Protein AF-A0A1A8QM78-F1 (afdb_monomer_lite)

pLDDT: mean 79.68, std 11.26, range [46.62, 92.25]

Foldseek 3Di:
DADDDFDWDADPDPVRIDTDPHHPDDDPDDDFPVPDDPDDLPPDQKDKKAQADLDDFDLVLVCVLLQVLAPDNDPVQSVVQWDDDNNRRMIMGGHPDSVSVVVSVVVCVVPFDDGPNGTITD

Secondary structure (DSSP, 8-state):
--PPSPEEEE-SSTTSEEEESS-SS-PPP---GGG-SS---TT--EEEEE---SSS--HHHHHHHHTTT-S--SHHHHHHSEEEEGGGTEEEEE-SSHHHHHHHHHHHHHS--EETTEE-B-

Organism: NCBI:txid451742

Structure (mmCIF, N/CA/C/O backbone):
data_AF-A0A1A8QM78-F1
#
_entry.id   AF-A0A1A8QM78-F1
#
loop_
_atom_site.group_PDB
_atom_site.id
_atom_site.type_symbol
_atom_site.label_atom_id
_atom_site.label_alt_id
_atom_site.label_comp_id
_atom_site.label_asym_id
_atom_site.label_entity_id
_atom_site.label_seq_id
_atom_site.pdbx_PDB_ins_code
_atom_site.Cartn_x
_atom_site.Cartn_y
_atom_site.Cartn_z
_atom_site.occupancy
_atom_site.B_iso_or_equiv
_atom_site.auth_seq_id
_atom_site.auth_comp_id
_atom_site.auth_asym_id
_atom_site.auth_atom_id
_atom_site.pdbx_PDB_model_num
ATOM 1 N N . PRO A 1 1 ? 7.537 5.356 12.427 1.00 46.62 1 PRO A N 1
ATOM 2 C CA . PRO A 1 1 ? 6.078 5.460 12.191 1.00 46.62 1 PRO A CA 1
ATOM 3 C C . PRO A 1 1 ? 5.456 4.060 12.040 1.00 46.62 1 PRO A C 1
ATOM 5 O O . PRO A 1 1 ? 5.738 3.359 11.071 1.00 46.62 1 PRO A O 1
ATOM 8 N N . GLY A 1 2 ? 4.705 3.629 13.056 1.00 58.06 2 GLY A N 1
ATOM 9 C CA . GLY A 1 2 ? 3.978 2.353 13.102 1.00 58.06 2 GLY A CA 1
ATOM 10 C C . GLY A 1 2 ? 2.468 2.585 13.207 1.00 58.0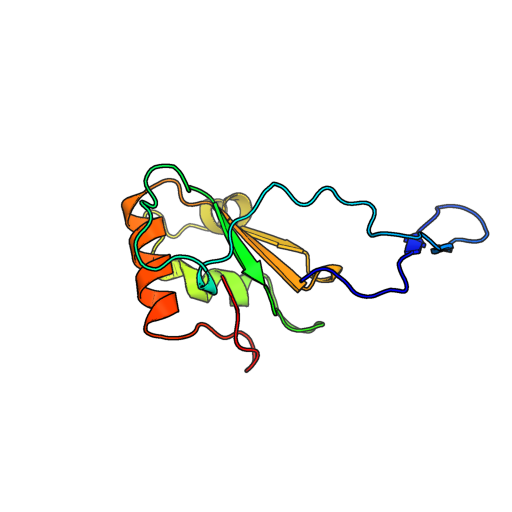6 2 GLY A C 1
ATOM 11 O O . GLY A 1 2 ? 2.014 3.720 13.093 1.00 58.06 2 GLY A O 1
ATOM 12 N N . SER A 1 3 ? 1.691 1.523 13.414 1.00 59.53 3 SER A N 1
ATOM 13 C CA . SER A 1 3 ? 0.295 1.657 13.847 1.00 59.53 3 SER A CA 1
ATOM 14 C C . SER A 1 3 ? 0.250 2.075 15.322 1.00 59.53 3 SER A C 1
ATOM 16 O O . SER A 1 3 ? 1.148 1.713 16.083 1.00 59.53 3 SER A O 1
ATOM 18 N N . LEU A 1 4 ? -0.767 2.841 15.721 1.00 62.78 4 LEU A N 1
ATOM 19 C CA . LEU A 1 4 ? -1.010 3.206 17.121 1.00 62.78 4 LEU A CA 1
ATOM 20 C C . LEU A 1 4 ? -2.022 2.226 17.738 1.00 62.78 4 LEU A C 1
ATOM 22 O O . LEU A 1 4 ? -2.919 1.783 17.020 1.00 62.78 4 LEU A O 1
ATOM 26 N N . PRO A 1 5 ? -1.873 1.856 19.023 1.00 68.44 5 PRO A N 1
ATOM 27 C CA . PRO A 1 5 ? -2.835 1.001 19.718 1.00 68.44 5 PRO A CA 1
ATOM 28 C C . PRO A 1 5 ? -4.223 1.670 19.807 1.00 68.44 5 PRO A C 1
ATOM 30 O O . PRO A 1 5 ? -4.312 2.895 19.682 1.00 68.44 5 PRO A O 1
ATOM 33 N N . PRO A 1 6 ? -5.297 0.903 20.080 1.00 70.62 6 PRO A N 1
ATOM 34 C CA . PRO A 1 6 ? -5.304 -0.518 20.447 1.00 70.62 6 PRO A CA 1
ATOM 35 C C . PRO A 1 6 ? -5.188 -1.468 19.245 1.00 70.62 6 PRO A C 1
ATOM 37 O O . PRO A 1 6 ? -5.737 -1.215 18.176 1.00 70.62 6 PRO A O 1
ATOM 40 N N . PHE A 1 7 ? -4.498 -2.596 19.436 1.00 77.25 7 PHE A N 1
ATOM 41 C CA . PHE A 1 7 ? -4.452 -3.691 18.463 1.00 77.25 7 PHE A CA 1
ATOM 42 C C . PHE A 1 7 ? -5.316 -4.845 18.956 1.00 77.25 7 PHE A C 1
ATOM 44 O O . PHE A 1 7 ? -5.365 -5.123 20.154 1.00 77.25 7 PHE A O 1
ATOM 51 N N . SER A 1 8 ? -6.005 -5.518 18.040 1.00 81.38 8 SER A N 1
ATOM 52 C CA . SER A 1 8 ? -6.777 -6.707 18.376 1.00 81.38 8 SER A CA 1
ATOM 53 C C . SER A 1 8 ? -6.827 -7.696 17.219 1.00 81.38 8 SER A C 1
ATOM 55 O O . SER A 1 8 ? -6.680 -7.318 16.055 1.00 81.38 8 SER A O 1
ATOM 57 N N . VAL A 1 9 ? -7.007 -8.970 17.556 1.00 81.50 9 VAL A N 1
ATOM 58 C CA . VAL A 1 9 ? -7.180 -10.072 16.608 1.00 81.50 9 VAL A CA 1
ATOM 59 C C . VAL A 1 9 ? -8.567 -10.663 16.809 1.00 81.50 9 VAL A C 1
ATOM 61 O O . VAL A 1 9 ? -8.989 -10.903 17.941 1.00 81.50 9 VAL A O 1
ATOM 64 N N . THR A 1 10 ? -9.281 -10.894 15.712 1.00 86.31 10 THR A N 1
ATOM 65 C CA . THR A 1 10 ? -10.587 -11.552 15.744 1.00 86.31 10 THR A CA 1
ATOM 66 C C . THR A 1 10 ? -10.400 -13.049 15.984 1.00 86.31 10 THR A C 1
ATOM 68 O O . THR A 1 10 ? -9.616 -13.702 15.297 1.00 86.31 10 THR A O 1
ATOM 71 N N . LEU A 1 11 ? -11.116 -13.595 16.962 1.00 84.38 11 LEU A N 1
ATOM 72 C CA . LEU A 1 11 ? -11.144 -15.018 17.287 1.00 84.38 11 LEU A CA 1
ATOM 73 C C . LEU A 1 11 ? -12.440 -15.645 16.762 1.00 84.38 11 LEU A C 1
ATOM 75 O O . LEU A 1 11 ? -13.482 -14.994 16.725 1.00 84.38 11 LEU A O 1
ATOM 79 N N . LEU A 1 12 ? -12.396 -16.934 16.417 1.00 92.25 12 LEU A N 1
ATOM 80 C CA . LEU A 1 12 ? -13.586 -17.695 16.006 1.00 92.25 12 LEU A CA 1
ATOM 81 C C . LEU A 1 12 ? -14.499 -18.075 17.186 1.00 92.25 12 LEU A C 1
ATOM 83 O O . LEU A 1 12 ? -15.619 -18.535 16.982 1.00 92.25 12 LEU A O 1
ATOM 87 N N . THR A 1 13 ? -14.034 -17.887 18.420 1.00 89.81 13 THR A N 1
ATOM 88 C CA . THR A 1 13 ? -14.741 -18.243 19.655 1.00 89.81 13 THR A CA 1
ATOM 89 C C . THR A 1 13 ? -14.694 -17.089 20.646 1.00 89.81 13 THR A C 1
ATOM 91 O O . THR A 1 13 ? -13.785 -16.259 20.589 1.00 89.81 13 THR A O 1
ATOM 94 N N . TYR A 1 14 ? -15.645 -17.053 21.585 1.00 87.12 14 TYR A N 1
ATOM 95 C CA . TYR A 1 14 ? -15.669 -16.078 22.680 1.00 87.12 14 TYR A CA 1
ATOM 96 C C . TYR A 1 14 ? -14.284 -15.980 23.363 1.00 87.12 14 TYR A C 1
ATOM 98 O O . TYR A 1 14 ? -13.702 -17.027 23.658 1.00 87.12 14 TYR A O 1
ATOM 106 N N . PRO A 1 15 ? -13.723 -14.772 23.595 1.00 88.44 15 PRO A N 1
ATOM 107 C CA . PRO A 1 15 ? -14.354 -13.443 23.540 1.00 88.44 15 PRO A CA 1
ATOM 108 C C . PRO A 1 15 ? -14.431 -12.778 22.149 1.00 88.44 15 PRO A C 1
ATOM 110 O O . PRO A 1 15 ? -14.719 -11.588 22.071 1.00 88.44 15 PRO A O 1
ATOM 113 N N . PHE A 1 16 ? -14.189 -13.507 21.052 1.00 85.44 16 PHE A N 1
ATOM 114 C CA . PHE A 1 16 ? -14.224 -13.060 19.642 1.00 85.44 16 PHE A CA 1
ATOM 115 C C . PHE A 1 16 ? -13.230 -11.953 19.262 1.00 85.44 16 PHE A C 1
ATOM 117 O O . PHE A 1 16 ? -12.943 -11.765 18.082 1.00 85.44 16 PHE A O 1
ATOM 124 N N . VAL A 1 17 ? -12.657 -11.253 20.238 1.00 86.56 17 VAL A N 1
ATOM 125 C CA . VAL A 1 17 ? -11.643 -10.218 20.071 1.00 86.56 17 VAL A CA 1
ATOM 126 C C . VAL A 1 17 ? -10.599 -10.392 21.167 1.00 86.56 17 VAL A C 1
ATOM 128 O O . VAL A 1 17 ? -10.920 -10.360 22.354 1.00 86.56 17 VAL A O 1
ATOM 131 N N . PHE A 1 18 ? -9.342 -10.575 20.772 1.00 83.75 18 PHE A N 1
ATOM 132 C CA . PHE A 1 18 ? -8.209 -10.649 21.686 1.00 83.75 18 PHE A CA 1
ATOM 133 C C . PHE A 1 18 ? -7.328 -9.406 21.524 1.00 83.75 18 PHE A C 1
ATOM 135 O O . PHE A 1 18 ? -6.814 -9.184 20.423 1.00 83.75 18 PHE A O 1
ATOM 142 N N . PRO A 1 19 ? -7.146 -8.580 22.569 1.00 83.56 19 PRO A N 1
ATOM 143 C CA . PRO A 1 19 ? -6.267 -7.422 22.493 1.00 83.56 19 PRO A CA 1
ATOM 144 C C . PRO A 1 19 ? -4.805 -7.872 22.394 1.00 83.56 19 PRO A C 1
ATOM 146 O O . PRO A 1 19 ? -4.362 -8.745 23.137 1.00 83.56 19 PRO A O 1
ATOM 149 N N . THR A 1 20 ? -4.033 -7.258 21.501 1.00 79.56 20 THR A N 1
ATOM 150 C CA . THR A 1 20 ? -2.595 -7.515 21.362 1.00 79.56 20 THR A CA 1
ATOM 151 C C . THR A 1 20 ? -1.786 -6.267 21.693 1.00 79.56 20 THR A C 1
ATOM 153 O O . THR A 1 20 ? -2.221 -5.134 21.493 1.00 79.56 20 THR A O 1
ATOM 156 N N . PHE A 1 21 ? -0.574 -6.469 22.214 1.00 74.56 21 PHE A N 1
ATOM 157 C CA . PHE A 1 21 ? 0.335 -5.369 22.558 1.00 74.56 21 PHE A CA 1
ATOM 158 C C . PHE A 1 21 ? 0.936 -4.691 21.314 1.00 74.56 21 PHE A C 1
ATOM 160 O O . PHE A 1 21 ? 1.299 -3.517 21.339 1.00 74.56 21 PHE A O 1
ATOM 167 N N . SER A 1 22 ? 1.015 -5.424 20.204 1.00 69.69 22 SER A N 1
ATOM 168 C CA . SER A 1 22 ? 1.529 -4.960 18.917 1.00 69.69 22 SER A CA 1
ATOM 169 C C . SER A 1 22 ? 0.710 -5.551 17.761 1.00 69.69 22 SER A C 1
ATOM 171 O O . SER A 1 22 ? 0.021 -6.564 17.944 1.00 69.69 22 SER A O 1
ATOM 173 N N . PRO A 1 23 ? 0.747 -4.938 16.563 1.00 69.88 23 PRO A N 1
ATOM 174 C CA . PRO A 1 23 ? 0.191 -5.548 15.363 1.00 69.88 23 PRO A CA 1
ATOM 175 C C . PRO A 1 23 ? 0.804 -6.930 15.112 1.00 69.88 23 PRO A C 1
ATOM 177 O O . PRO A 1 23 ? 2.021 -7.097 15.135 1.00 69.88 23 PRO A O 1
ATOM 180 N N . TRP A 1 24 ? -0.042 -7.916 14.818 1.00 66.81 24 TRP A N 1
ATOM 181 C CA . TRP A 1 24 ? 0.367 -9.308 14.596 1.00 66.81 24 TRP A CA 1
ATOM 182 C C . TRP A 1 24 ? 0.772 -9.600 13.141 1.00 66.81 24 TRP A C 1
ATOM 184 O O . TRP A 1 24 ? 0.560 -10.691 12.622 1.00 66.81 24 TRP A O 1
ATOM 194 N N . PHE A 1 25 ? 1.346 -8.607 12.459 1.00 66.06 25 PHE A N 1
ATOM 195 C CA . PHE A 1 25 ? 1.879 -8.763 11.109 1.00 66.06 25 PHE A CA 1
ATOM 196 C C . PHE A 1 25 ? 3.338 -8.320 11.056 1.00 66.06 25 PHE A C 1
ATOM 198 O O . PHE A 1 25 ? 3.723 -7.295 11.621 1.00 66.06 25 PHE A O 1
ATOM 205 N N . ILE A 1 26 ? 4.154 -9.100 10.350 1.00 64.38 26 ILE A N 1
ATOM 206 C CA . ILE A 1 26 ? 5.556 -8.775 10.111 1.00 64.38 26 ILE A CA 1
ATOM 207 C C . ILE A 1 26 ? 5.594 -7.717 9.010 1.00 64.38 26 ILE A C 1
ATOM 209 O O . ILE A 1 26 ? 5.240 -7.989 7.865 1.00 64.38 26 ILE A O 1
ATOM 213 N N . ILE A 1 27 ? 6.017 -6.503 9.356 1.00 66.44 27 ILE A N 1
ATOM 214 C CA . ILE A 1 27 ? 6.367 -5.485 8.364 1.00 66.44 27 ILE A CA 1
ATOM 215 C C . ILE A 1 27 ? 7.778 -5.832 7.876 1.00 66.44 27 ILE A C 1
ATOM 217 O O . ILE A 1 27 ? 8.698 -5.828 8.699 1.00 66.44 27 ILE A O 1
ATOM 221 N N . PRO A 1 28 ? 7.983 -6.125 6.580 1.00 66.94 28 PRO A N 1
ATOM 222 C CA . PRO A 1 28 ? 9.325 -6.330 6.052 1.00 66.94 28 PRO A CA 1
ATOM 223 C C . PRO A 1 28 ? 10.209 -5.105 6.328 1.00 66.94 28 PRO A C 1
ATOM 225 O O . PRO A 1 28 ? 9.685 -3.987 6.387 1.00 66.94 28 PRO A O 1
ATOM 228 N N . PRO A 1 29 ? 11.536 -5.267 6.463 1.00 67.31 29 PRO A N 1
ATOM 229 C CA . PRO A 1 29 ? 12.443 -4.129 6.545 1.00 67.31 29 PRO A CA 1
ATOM 230 C C . PRO A 1 29 ? 12.179 -3.159 5.388 1.00 67.31 29 PRO A C 1
ATOM 232 O O . PRO A 1 29 ? 12.214 -3.552 4.223 1.00 67.31 29 PRO A O 1
ATOM 235 N N . PHE A 1 30 ? 11.883 -1.902 5.712 1.00 70.12 30 PHE A N 1
ATOM 236 C CA . PHE A 1 30 ? 11.575 -0.862 4.735 1.00 70.12 30 PHE A CA 1
ATOM 237 C C . PHE A 1 30 ? 12.402 0.388 5.017 1.00 70.12 30 PHE A C 1
ATOM 239 O O . PHE A 1 30 ? 12.824 0.644 6.147 1.00 70.12 30 PHE A O 1
ATOM 246 N N . MET A 1 31 ? 12.615 1.184 3.977 1.00 67.81 31 MET A N 1
ATOM 247 C CA . MET A 1 31 ? 13.391 2.413 4.040 1.00 67.81 31 MET A CA 1
ATOM 248 C C . MET A 1 31 ? 12.519 3.558 3.542 1.00 67.81 31 MET A C 1
ATOM 250 O O . MET A 1 31 ? 12.081 3.533 2.398 1.00 67.81 31 MET A O 1
ATOM 254 N N . SER A 1 32 ? 12.239 4.533 4.411 1.00 69.31 32 SER A N 1
ATOM 255 C CA . SER A 1 32 ? 11.435 5.699 4.032 1.00 69.31 32 SER A CA 1
ATOM 256 C C . SER A 1 32 ? 12.271 6.695 3.237 1.00 69.31 32 SER A C 1
ATOM 258 O O . SER A 1 32 ? 13.396 7.023 3.632 1.00 69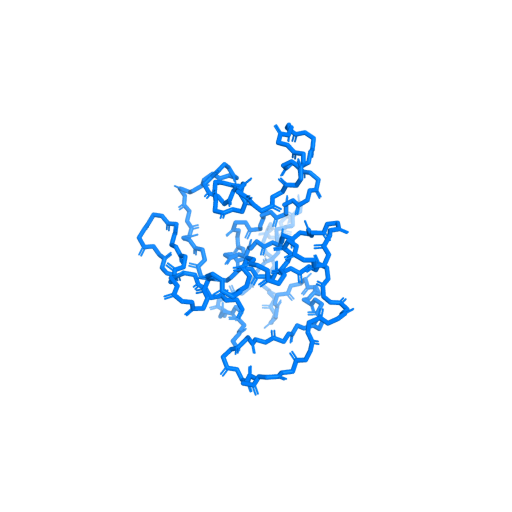.31 32 SER A O 1
ATOM 260 N N . MET A 1 33 ? 11.701 7.200 2.143 1.00 64.38 33 MET A N 1
ATOM 261 C CA . MET A 1 33 ? 12.414 8.048 1.185 1.00 64.38 33 MET A CA 1
ATOM 262 C C . MET A 1 33 ? 12.745 9.436 1.729 1.00 64.38 33 MET A C 1
ATOM 264 O O . MET A 1 33 ? 13.681 10.079 1.262 1.00 64.38 33 MET A O 1
ATOM 268 N N . GLU A 1 34 ? 12.040 9.884 2.766 1.00 62.47 34 GLU A N 1
ATOM 269 C CA . GLU A 1 34 ? 12.292 11.170 3.421 1.00 62.47 34 GLU A CA 1
ATOM 270 C C . GLU A 1 34 ? 13.710 11.252 4.029 1.00 62.47 34 GLU A C 1
ATOM 272 O O . GLU A 1 34 ? 14.259 12.338 4.207 1.00 62.47 34 GLU A O 1
ATOM 277 N N . ARG A 1 35 ? 14.342 10.098 4.309 1.00 54.12 35 ARG A N 1
ATOM 278 C CA . ARG A 1 35 ? 15.653 10.006 4.975 1.00 54.12 35 ARG A CA 1
ATOM 279 C C . ARG A 1 35 ? 16.859 9.872 4.046 1.00 54.12 35 ARG A C 1
ATOM 281 O O . ARG A 1 35 ? 17.981 9.958 4.540 1.00 54.12 35 ARG A O 1
ATOM 288 N N . GLN A 1 36 ? 16.684 9.673 2.740 1.00 57.16 36 GLN A N 1
ATOM 289 C CA . GLN A 1 36 ? 17.816 9.507 1.820 1.00 57.16 36 GLN A CA 1
ATOM 290 C C . GLN A 1 36 ? 17.712 10.418 0.601 1.00 57.16 36 GLN A C 1
ATOM 292 O O . GLN A 1 36 ? 17.053 10.120 -0.391 1.00 57.16 36 GLN A O 1
ATOM 297 N N . LYS A 1 37 ? 18.489 11.504 0.631 1.00 46.84 37 LYS A N 1
ATOM 298 C CA . LYS A 1 37 ? 18.928 12.184 -0.587 1.00 46.84 37 LYS A CA 1
ATOM 299 C C . LYS A 1 37 ? 20.054 11.353 -1.218 1.00 46.84 37 LYS A C 1
ATOM 301 O O . LYS A 1 37 ? 21.202 11.480 -0.810 1.00 46.84 37 LYS A O 1
ATOM 306 N N . GLY A 1 38 ? 19.728 10.506 -2.197 1.00 51.12 38 GLY A N 1
ATOM 307 C CA . GLY A 1 38 ? 20.715 10.025 -3.179 1.00 51.12 38 GLY A CA 1
ATOM 308 C C . GLY A 1 38 ? 21.222 8.582 -3.078 1.00 51.12 38 GLY A C 1
ATOM 309 O O . GLY A 1 38 ? 22.229 8.275 -3.708 1.00 51.12 38 GLY A O 1
ATOM 310 N N . VAL A 1 39 ? 20.562 7.676 -2.352 1.00 50.41 39 VAL A N 1
ATOM 311 C CA . VAL A 1 39 ? 20.992 6.265 -2.310 1.00 50.41 39 VAL A CA 1
ATOM 312 C C . VAL A 1 39 ? 20.274 5.441 -3.375 1.00 50.41 39 VAL A C 1
ATOM 314 O O . VAL A 1 39 ? 19.068 5.545 -3.582 1.00 50.41 39 VAL A O 1
ATOM 317 N N . TRP A 1 40 ? 21.072 4.644 -4.080 1.00 52.62 40 TRP A N 1
ATOM 318 C CA . TRP A 1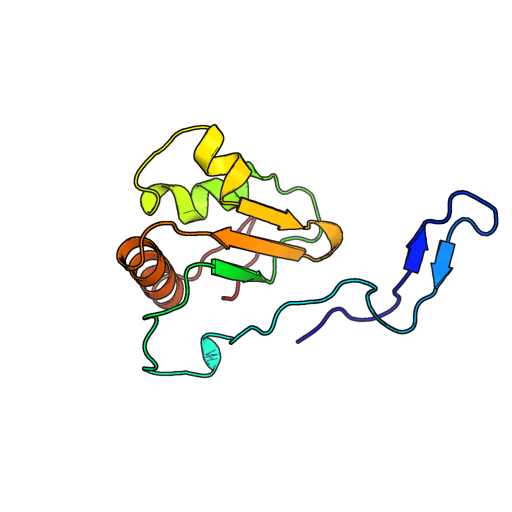 40 ? 20.712 3.897 -5.273 1.00 52.62 40 TRP A CA 1
ATOM 319 C C . TRP A 1 40 ? 19.562 2.908 -5.067 1.00 52.62 40 TRP A C 1
ATOM 321 O O . TRP A 1 40 ? 19.656 1.949 -4.303 1.00 52.62 40 TRP A O 1
ATOM 331 N N . PHE A 1 41 ? 18.525 3.082 -5.883 1.00 55.84 41 PHE A N 1
ATOM 332 C CA . PHE A 1 41 ? 17.338 2.233 -5.997 1.00 55.84 41 PHE A CA 1
ATOM 333 C C . PHE A 1 41 ? 17.609 0.821 -6.552 1.00 55.84 41 PHE A C 1
ATOM 335 O O . PHE A 1 41 ? 16.662 0.072 -6.776 1.00 55.84 41 PHE A O 1
ATOM 342 N N . ASN A 1 42 ? 18.870 0.438 -6.779 1.00 54.75 42 ASN A N 1
ATOM 343 C CA . ASN A 1 42 ? 19.280 -0.665 -7.662 1.00 54.75 42 ASN A CA 1
ATOM 344 C C . ASN A 1 42 ? 18.774 -2.070 -7.254 1.00 54.75 42 ASN A C 1
ATOM 346 O O . ASN A 1 42 ? 19.012 -3.041 -7.962 1.00 54.75 42 ASN A O 1
ATOM 350 N N . ARG A 1 43 ? 18.106 -2.211 -6.100 1.00 61.62 43 ARG A N 1
ATOM 351 C CA . ARG A 1 43 ? 17.532 -3.482 -5.617 1.00 61.62 43 ARG A CA 1
ATOM 352 C C . ARG A 1 43 ? 16.061 -3.409 -5.202 1.00 61.62 43 ARG A C 1
ATOM 354 O O . ARG A 1 43 ? 15.506 -4.427 -4.802 1.00 61.62 43 ARG A O 1
ATOM 361 N N . LEU A 1 44 ? 15.429 -2.236 -5.239 1.00 65.94 44 LEU A N 1
ATOM 362 C CA . LEU A 1 44 ? 14.049 -2.098 -4.779 1.00 65.94 44 LEU A CA 1
ATOM 363 C C . LEU A 1 44 ? 13.088 -2.369 -5.936 1.00 65.94 44 LEU A C 1
ATOM 365 O O . LEU A 1 44 ? 12.883 -1.517 -6.797 1.00 65.94 44 LEU A O 1
ATOM 369 N N . SER A 1 45 ? 12.483 -3.554 -5.926 1.00 80.69 45 SER A N 1
ATOM 370 C CA . SER A 1 45 ? 11.345 -3.878 -6.793 1.00 80.69 45 SER A CA 1
ATOM 371 C C . SER A 1 45 ? 10.006 -3.549 -6.137 1.00 80.69 45 SER A C 1
ATOM 373 O O . SER A 1 45 ? 9.014 -3.456 -6.838 1.00 80.69 45 SER A O 1
ATOM 375 N N . THR A 1 46 ? 9.946 -3.342 -4.817 1.00 87.88 46 THR A N 1
ATOM 376 C CA . THR A 1 46 ? 8.678 -3.109 -4.107 1.00 87.88 46 THR A CA 1
ATOM 377 C C . THR A 1 46 ? 8.679 -1.765 -3.396 1.00 87.88 46 THR A C 1
ATOM 379 O O . THR A 1 46 ? 9.596 -1.457 -2.636 1.00 87.88 46 THR A O 1
ATOM 382 N N . VAL A 1 47 ? 7.620 -0.990 -3.606 1.00 89.00 47 VAL A N 1
ATOM 383 C CA . VAL A 1 47 ? 7.383 0.311 -2.982 1.00 89.00 47 VAL A CA 1
ATOM 384 C C . VAL A 1 47 ? 6.212 0.198 -2.011 1.00 89.00 47 VAL A C 1
ATOM 386 O O . VAL A 1 47 ? 5.162 -0.336 -2.365 1.00 89.00 47 VAL A O 1
ATOM 389 N N . MET A 1 48 ? 6.380 0.693 -0.785 1.00 89.88 48 MET A N 1
ATOM 390 C CA . MET A 1 48 ? 5.304 0.755 0.204 1.00 89.88 48 MET A CA 1
ATOM 391 C C . MET A 1 48 ? 4.687 2.153 0.200 1.00 89.88 48 MET A C 1
ATOM 393 O O . MET A 1 48 ? 5.376 3.138 0.417 1.00 89.88 48 MET A O 1
ATOM 397 N N . LEU A 1 49 ? 3.378 2.228 -0.001 1.00 89.56 49 LEU A N 1
ATOM 398 C CA . LEU A 1 49 ? 2.578 3.433 0.158 1.00 89.56 49 LEU A CA 1
ATOM 399 C C . LEU A 1 49 ? 1.940 3.428 1.544 1.00 89.56 49 LEU A C 1
ATOM 401 O O . LEU A 1 49 ? 1.294 2.456 1.944 1.00 89.56 49 LEU A O 1
ATOM 405 N N . THR A 1 50 ? 2.109 4.525 2.271 1.00 88.19 50 THR A N 1
ATOM 406 C CA . THR A 1 50 ? 1.543 4.747 3.606 1.00 88.19 50 THR A CA 1
ATOM 407 C C . THR A 1 50 ? 0.683 6.006 3.621 1.00 88.19 50 THR A C 1
ATOM 409 O O . THR A 1 50 ? 0.811 6.862 2.747 1.00 88.19 50 THR A O 1
ATOM 412 N N . GLY A 1 51 ? -0.209 6.121 4.609 1.00 85.94 51 GLY A N 1
ATOM 413 C CA . GLY A 1 51 ? -1.113 7.270 4.726 1.00 85.94 51 GLY A CA 1
ATOM 414 C C . GLY A 1 51 ? -2.406 7.130 3.921 1.00 85.94 51 GLY A C 1
ATOM 415 O O . GLY A 1 51 ? -3.093 8.125 3.709 1.00 85.94 51 GLY A O 1
ATOM 416 N N . LEU A 1 52 ? -2.769 5.909 3.501 1.00 89.31 52 LEU A N 1
ATOM 417 C CA . LEU A 1 52 ? -4.044 5.668 2.818 1.00 89.31 52 LEU A CA 1
ATOM 418 C C . LEU A 1 52 ? -5.240 6.087 3.697 1.00 89.31 52 LEU A C 1
ATOM 420 O O . LEU A 1 52 ? -5.114 6.111 4.929 1.00 89.31 52 LEU A O 1
ATOM 424 N N . PRO A 1 53 ? -6.400 6.406 3.097 1.00 86.69 53 PRO A N 1
ATOM 425 C CA . PRO A 1 53 ? -7.615 6.709 3.847 1.00 86.69 53 PRO A CA 1
ATOM 426 C C . PRO A 1 53 ? -8.006 5.552 4.780 1.00 86.69 53 PRO A C 1
ATOM 428 O O . PRO A 1 53 ? -7.703 4.393 4.507 1.00 86.69 53 PRO A O 1
ATOM 431 N N . GLU A 1 54 ? -8.693 5.857 5.878 1.00 80.50 54 GLU A N 1
ATOM 432 C CA . GLU A 1 54 ? -9.163 4.847 6.844 1.00 80.50 54 GLU A CA 1
ATOM 433 C C . GLU A 1 54 ? -10.207 3.890 6.242 1.00 80.50 54 GLU A C 1
ATOM 435 O O . GLU A 1 54 ? -10.331 2.740 6.651 1.00 80.50 54 GLU A O 1
ATOM 440 N N . GLY A 1 55 ? -10.904 4.334 5.199 1.00 80.50 55 GLY A N 1
ATOM 441 C CA . GLY A 1 55 ? -11.843 3.513 4.457 1.00 80.50 55 GLY A CA 1
ATOM 442 C C . GLY A 1 55 ? -12.322 4.207 3.193 1.00 80.50 55 GLY A C 1
ATOM 443 O O . GLY A 1 55 ? -11.813 5.259 2.802 1.00 80.50 55 GLY A O 1
ATOM 444 N N . ASN A 1 56 ? -13.322 3.601 2.554 1.00 82.88 56 ASN A N 1
ATOM 445 C CA . ASN A 1 56 ? -13.976 4.146 1.369 1.00 82.88 56 ASN A CA 1
ATOM 446 C C . ASN A 1 56 ? -13.009 4.425 0.202 1.00 82.88 56 ASN A C 1
ATOM 448 O O . ASN A 1 56 ? -13.266 5.316 -0.587 1.00 82.88 56 ASN A O 1
ATOM 452 N N . TYR A 1 57 ? -11.902 3.705 0.052 1.00 88.12 57 TYR A N 1
ATOM 453 C CA . TYR A 1 57 ? -11.105 3.726 -1.179 1.00 88.12 57 TYR A CA 1
ATOM 454 C C . TYR A 1 57 ? -11.034 2.315 -1.742 1.00 88.12 57 TYR A C 1
ATOM 456 O O . TYR A 1 57 ? -11.135 1.330 -1.009 1.00 88.12 57 TYR A O 1
ATOM 464 N N . ARG A 1 58 ? -10.917 2.216 -3.060 1.00 89.06 58 ARG A N 1
ATOM 465 C CA . ARG A 1 58 ? -10.895 0.939 -3.767 1.00 89.06 58 ARG A CA 1
ATOM 466 C C . ARG A 1 58 ? -9.472 0.608 -4.179 1.00 89.06 58 ARG A C 1
ATOM 468 O O . ARG A 1 58 ? -8.635 1.494 -4.346 1.00 89.06 58 ARG A O 1
ATOM 475 N N . HIS A 1 59 ? -9.227 -0.675 -4.427 1.00 89.25 59 HIS A N 1
ATOM 476 C CA . HIS A 1 59 ? -7.988 -1.148 -5.051 1.00 89.25 59 HIS A CA 1
ATOM 477 C C . HIS A 1 59 ? -7.645 -0.351 -6.317 1.00 89.25 59 HIS A C 1
ATOM 479 O O . HIS A 1 59 ? -6.508 0.065 -6.517 1.00 89.25 59 HIS A O 1
ATOM 485 N N . GLU A 1 60 ? -8.665 -0.055 -7.127 1.00 88.75 60 GLU A N 1
ATOM 486 C CA . GLU A 1 60 ? -8.560 0.760 -8.341 1.00 88.75 60 GLU A CA 1
ATOM 487 C C . GLU A 1 60 ? -7.988 2.161 -8.098 1.00 88.75 60 GLU A C 1
ATOM 489 O O . GLU A 1 60 ? -7.294 2.696 -8.960 1.00 88.75 60 GLU A O 1
ATOM 494 N N . ASP A 1 61 ? -8.275 2.769 -6.946 1.00 90.50 61 ASP A N 1
ATOM 495 C CA . ASP A 1 61 ? -7.808 4.121 -6.642 1.00 90.50 61 ASP A CA 1
ATOM 496 C C . ASP A 1 61 ? -6.291 4.123 -6.410 1.00 90.50 61 ASP A C 1
ATOM 498 O O . ASP A 1 61 ? -5.612 5.047 -6.846 1.00 90.50 61 ASP A O 1
ATOM 502 N N . VAL A 1 62 ? -5.748 3.049 -5.820 1.00 90.19 62 VAL A N 1
ATOM 503 C CA . VAL A 1 62 ? -4.297 2.824 -5.704 1.00 90.19 62 VAL A CA 1
ATOM 504 C C . VAL A 1 62 ? -3.697 2.461 -7.064 1.00 90.19 62 VAL A C 1
ATOM 506 O O . VAL A 1 62 ? -2.661 2.999 -7.449 1.00 90.19 62 VAL A O 1
ATOM 509 N N . ALA A 1 63 ? -4.368 1.597 -7.827 1.00 90.12 63 ALA A N 1
ATOM 510 C CA . ALA A 1 63 ? -3.918 1.169 -9.149 1.00 90.12 63 ALA A CA 1
ATOM 511 C C . ALA A 1 63 ? -3.733 2.334 -10.129 1.00 90.12 63 ALA A C 1
ATOM 513 O O . ALA A 1 63 ? -2.734 2.380 -10.847 1.00 90.12 63 ALA A O 1
ATOM 514 N N . LYS A 1 64 ? -4.649 3.310 -10.128 1.00 89.50 64 LYS A N 1
ATOM 515 C CA . LYS A 1 64 ? -4.569 4.505 -10.983 1.00 89.50 64 LYS A CA 1
ATOM 516 C C . LYS A 1 64 ? -3.279 5.303 -10.780 1.00 89.50 64 LYS A C 1
ATOM 518 O O . LYS A 1 64 ? -2.779 5.869 -11.748 1.00 89.50 64 LYS A O 1
ATOM 523 N N . LEU A 1 65 ? -2.725 5.316 -9.566 1.00 89.12 65 LEU A N 1
ATOM 524 C CA . LEU A 1 65 ? -1.510 6.072 -9.238 1.00 89.12 65 LEU A CA 1
ATOM 525 C C . LEU A 1 65 ? -0.271 5.527 -9.946 1.00 89.12 65 LEU A C 1
ATOM 527 O O . LEU A 1 65 ? 0.608 6.274 -10.361 1.00 89.12 65 LEU A O 1
ATOM 531 N N . VAL A 1 66 ? -0.205 4.206 -10.069 1.00 88.00 66 VAL A N 1
ATOM 532 C CA . VAL A 1 66 ? 0.963 3.480 -10.585 1.00 88.00 66 VAL A CA 1
ATOM 533 C C . VAL A 1 66 ? 0.760 3.007 -12.022 1.00 88.00 66 VAL A C 1
ATOM 535 O O . VAL A 1 66 ? 1.702 2.560 -12.671 1.00 88.00 66 VAL A O 1
ATOM 538 N N . TRP A 1 67 ? -0.453 3.173 -12.559 1.00 87.12 67 TRP A N 1
ATOM 539 C CA . TRP A 1 67 ? -0.876 2.690 -13.873 1.00 87.12 67 TRP A CA 1
ATOM 540 C C . TRP A 1 67 ? 0.020 3.129 -15.030 1.00 87.12 67 TRP A C 1
ATOM 542 O O . TRP A 1 67 ? 0.239 2.375 -15.975 1.00 87.12 67 TRP A O 1
ATOM 552 N N . GLN A 1 68 ? 0.543 4.354 -14.971 1.00 86.44 68 GLN A N 1
ATOM 553 C CA . GLN A 1 68 ? 1.407 4.892 -16.023 1.00 86.44 68 GLN A CA 1
ATOM 554 C C . GLN A 1 68 ? 2.803 4.259 -16.035 1.00 86.44 68 GLN A C 1
ATOM 556 O O . GLN A 1 68 ? 3.479 4.327 -17.057 1.00 86.44 68 GLN A O 1
ATOM 561 N N . HIS A 1 69 ? 3.218 3.638 -14.931 1.00 84.88 69 HIS A N 1
ATOM 562 C CA . HIS A 1 69 ? 4.555 3.077 -14.763 1.00 84.88 69 HIS A CA 1
ATOM 563 C C . HIS A 1 69 ? 4.618 1.574 -15.059 1.00 84.88 69 HIS A C 1
ATOM 565 O O . HIS A 1 69 ? 5.714 1.041 -15.211 1.00 84.88 69 HIS A O 1
ATOM 571 N N . PHE A 1 70 ? 3.480 0.883 -15.180 1.00 83.56 70 PHE A N 1
ATOM 572 C CA . PHE A 1 70 ? 3.478 -0.537 -15.528 1.00 83.56 70 PHE A CA 1
ATOM 573 C C . PHE A 1 70 ? 3.673 -0.771 -17.032 1.00 83.56 70 PHE A C 1
ATOM 575 O O . PHE A 1 70 ? 3.003 -0.119 -17.838 1.00 83.56 70 PHE A O 1
ATOM 582 N N . PRO A 1 71 ? 4.535 -1.733 -17.423 1.00 76.75 71 PRO A N 1
ATOM 583 C CA . PRO A 1 71 ? 4.760 -2.059 -18.829 1.00 76.75 71 PRO A CA 1
ATOM 584 C C . PRO A 1 71 ? 3.512 -2.678 -19.469 1.00 76.75 71 PRO A C 1
ATOM 586 O O . PRO A 1 71 ? 3.146 -2.320 -20.585 1.00 76.75 71 PRO A O 1
ATOM 589 N N . ASN A 1 72 ? 2.817 -3.551 -18.732 1.00 79.31 72 ASN A N 1
ATOM 590 C CA . ASN A 1 72 ? 1.589 -4.206 -19.169 1.00 79.31 72 ASN A CA 1
ATOM 591 C C . ASN A 1 72 ? 0.389 -3.694 -18.369 1.00 79.31 72 ASN A C 1
ATOM 593 O O . ASN A 1 72 ? 0.319 -3.827 -17.149 1.00 79.31 72 ASN A O 1
ATOM 597 N N . LYS A 1 73 ? -0.586 -3.128 -19.080 1.00 79.56 73 LYS A N 1
ATOM 598 C CA . LYS A 1 73 ? -1.814 -2.541 -18.524 1.00 79.56 73 LYS A CA 1
ATOM 599 C C . LYS A 1 73 ? -2.970 -3.537 -18.564 1.00 79.56 73 LYS A C 1
ATOM 601 O O . LYS A 1 73 ? -3.997 -3.287 -19.190 1.00 79.56 73 LYS A O 1
ATOM 606 N N . ASN A 1 74 ? -2.787 -4.694 -17.937 1.00 81.62 74 ASN A N 1
ATOM 607 C CA . ASN A 1 74 ? -3.818 -5.728 -17.857 1.00 81.62 74 ASN A CA 1
ATOM 608 C C . ASN A 1 74 ? -4.299 -5.923 -16.404 1.00 81.62 74 ASN A C 1
ATOM 610 O O . ASN A 1 74 ? -3.641 -5.510 -15.447 1.00 81.62 74 ASN A O 1
ATOM 614 N N . LEU A 1 75 ? -5.477 -6.536 -16.239 1.00 77.94 75 LEU A N 1
ATOM 615 C CA . LEU A 1 75 ? -6.067 -6.778 -14.915 1.00 77.94 75 LEU A CA 1
ATOM 616 C C . LEU A 1 75 ? -5.192 -7.699 -14.058 1.00 77.94 75 LEU A C 1
ATOM 618 O O . LEU A 1 75 ? -5.089 -7.503 -12.853 1.00 77.94 75 LEU A O 1
ATOM 622 N N . GLN A 1 76 ? -4.527 -8.671 -14.680 1.00 77.06 76 GLN A N 1
ATOM 623 C CA . GLN A 1 76 ? -3.642 -9.603 -13.990 1.00 77.06 76 GLN A CA 1
ATOM 624 C C . GLN A 1 76 ? -2.502 -8.854 -13.279 1.00 77.06 76 GLN A C 1
ATOM 626 O O . GLN A 1 76 ? -2.347 -8.966 -12.066 1.00 77.06 76 GLN A O 1
ATOM 631 N N . THR A 1 77 ? -1.764 -8.012 -13.997 1.00 76.25 77 THR A N 1
ATOM 632 C CA . THR A 1 77 ? -0.695 -7.170 -13.456 1.00 76.25 77 THR A CA 1
ATOM 633 C C . THR A 1 77 ? -1.220 -6.272 -12.332 1.00 76.25 77 THR A C 1
ATOM 635 O O . THR A 1 77 ? -0.556 -6.150 -11.310 1.00 76.25 77 THR A O 1
ATOM 638 N N . LEU A 1 78 ? -2.437 -5.722 -12.435 1.00 77.31 78 LEU A N 1
ATOM 639 C CA . LEU A 1 78 ? -3.026 -4.906 -11.362 1.00 77.31 78 LEU A CA 1
ATOM 640 C C . LEU A 1 78 ? -3.314 -5.662 -10.066 1.00 77.31 78 LEU A C 1
ATOM 642 O O . LEU A 1 78 ? -3.194 -5.074 -8.993 1.00 77.31 78 LEU A O 1
ATOM 646 N N . PHE A 1 79 ? -3.752 -6.917 -10.150 1.00 78.06 79 PHE A N 1
ATOM 647 C CA . PHE A 1 79 ? -4.118 -7.696 -8.967 1.00 78.06 79 PHE A CA 1
ATOM 648 C C . PHE A 1 79 ? -2.924 -8.413 -8.334 1.00 78.06 79 PHE A C 1
ATOM 650 O O . PHE A 1 79 ? -2.927 -8.616 -7.125 1.00 78.06 79 PHE A O 1
ATOM 657 N N . TYR A 1 80 ? -1.898 -8.762 -9.116 1.00 84.69 80 TYR A N 1
ATOM 658 C CA . TYR A 1 80 ? -0.713 -9.451 -8.594 1.00 84.69 80 TYR A CA 1
ATOM 659 C C . TYR A 1 80 ? 0.413 -8.504 -8.171 1.00 84.69 80 TYR A C 1
ATOM 661 O O . TYR A 1 80 ? 1.152 -8.825 -7.243 1.00 84.69 80 TYR A O 1
ATOM 669 N N . ASN A 1 81 ? 0.530 -7.326 -8.793 1.00 88.81 81 ASN A N 1
ATOM 670 C CA . ASN A 1 81 ? 1.596 -6.381 -8.455 1.00 88.81 81 ASN A CA 1
ATOM 671 C C . ASN A 1 81 ? 1.197 -5.386 -7.367 1.00 88.81 81 ASN A C 1
ATOM 673 O O . ASN A 1 81 ? 2.049 -4.652 -6.876 1.00 88.81 81 ASN A O 1
ATOM 677 N N . ILE A 1 82 ? -0.081 -5.320 -6.998 1.00 90.69 82 ILE A N 1
ATOM 678 C CA . ILE A 1 82 ? -0.568 -4.383 -5.990 1.00 90.69 82 ILE A CA 1
ATOM 679 C C . ILE A 1 82 ? -1.219 -5.182 -4.871 1.00 90.69 82 ILE A C 1
ATOM 681 O O . ILE A 1 82 ? -2.193 -5.894 -5.087 1.00 90.69 82 ILE A O 1
ATOM 685 N N . LEU A 1 83 ? -0.705 -5.020 -3.657 1.00 89.75 83 LEU A N 1
ATOM 686 C CA . LEU A 1 83 ? -1.302 -5.559 -2.443 1.00 89.75 83 LEU A CA 1
ATOM 687 C C . LEU A 1 83 ? -1.790 -4.397 -1.587 1.00 89.75 83 LEU A C 1
ATOM 689 O O . LEU A 1 83 ? -0.985 -3.633 -1.060 1.00 89.75 83 LEU A O 1
ATOM 693 N N . VAL A 1 84 ? -3.103 -4.263 -1.423 1.00 89.00 84 VAL A N 1
ATOM 694 C CA . VAL A 1 84 ? -3.698 -3.250 -0.545 1.00 89.00 84 VAL A CA 1
ATOM 695 C C . VAL A 1 84 ? -4.070 -3.898 0.781 1.00 89.00 84 VAL A C 1
ATOM 697 O O . VAL A 1 84 ? -4.720 -4.940 0.810 1.00 89.00 84 VAL A O 1
ATOM 700 N N . LEU A 1 85 ? -3.683 -3.259 1.882 1.00 86.44 85 LEU A N 1
ATOM 701 C CA . LEU A 1 85 ? -4.029 -3.647 3.246 1.00 86.44 85 LEU A CA 1
ATOM 702 C C . LEU A 1 85 ? -4.851 -2.514 3.881 1.00 86.44 85 LEU A C 1
ATOM 704 O O . LEU A 1 85 ? -4.287 -1.670 4.589 1.00 86.44 85 LEU A O 1
ATOM 708 N N . PRO A 1 86 ? -6.180 -2.471 3.643 1.00 81.56 86 PRO A N 1
ATOM 709 C CA . PRO A 1 86 ? -7.028 -1.354 4.055 1.00 81.56 86 PRO A CA 1
ATOM 710 C C . PRO A 1 86 ? -6.960 -1.058 5.548 1.00 81.56 86 PRO A C 1
ATOM 712 O O . PRO A 1 86 ? -6.711 0.081 5.934 1.00 81.56 86 PRO A O 1
ATOM 715 N N . LEU A 1 87 ? -7.044 -2.105 6.372 1.00 79.81 87 LEU A N 1
ATOM 716 C CA . LEU A 1 87 ? -6.976 -2.004 7.833 1.00 79.81 87 LEU A CA 1
ATOM 717 C C . LEU A 1 87 ? -5.639 -1.448 8.338 1.00 79.81 87 LEU A C 1
ATOM 719 O O . LEU A 1 87 ? -5.565 -0.883 9.423 1.00 79.81 87 LEU A O 1
ATOM 723 N N . GLN A 1 88 ? -4.571 -1.601 7.555 1.00 79.62 88 GLN A N 1
ATOM 724 C CA . GLN A 1 88 ? -3.239 -1.118 7.913 1.00 79.62 88 GLN A CA 1
ATOM 725 C C . GLN A 1 88 ? -2.920 0.241 7.289 1.00 79.62 88 GLN A C 1
ATOM 727 O O . GLN A 1 88 ? -1.836 0.772 7.536 1.00 79.62 88 GLN A O 1
ATOM 732 N N . ARG A 1 89 ? -3.832 0.790 6.471 1.00 87.19 89 ARG A N 1
ATOM 733 C CA . ARG A 1 89 ? -3.642 2.027 5.698 1.00 87.19 89 ARG A CA 1
ATOM 734 C C . ARG A 1 89 ? -2.355 1.991 4.861 1.00 87.19 89 ARG A C 1
ATOM 736 O O . ARG A 1 89 ? -1.638 2.991 4.747 1.00 87.19 89 ARG A O 1
ATOM 743 N N . ARG A 1 90 ? -2.061 0.810 4.301 1.00 88.44 90 ARG A N 1
ATOM 744 C CA . ARG A 1 90 ? -0.857 0.509 3.514 1.00 88.44 90 ARG A CA 1
ATOM 745 C C . ARG A 1 90 ? -1.199 -0.133 2.182 1.00 88.44 90 ARG A C 1
ATOM 747 O O . ARG A 1 90 ? -2.137 -0.921 2.094 1.00 88.44 90 ARG A O 1
ATOM 754 N N . ALA A 1 91 ? -0.389 0.154 1.174 1.00 91.00 91 ALA A N 1
ATOM 755 C CA . ALA A 1 91 ? -0.350 -0.623 -0.053 1.00 91.00 91 ALA A CA 1
ATOM 756 C C . ALA A 1 91 ? 1.099 -0.936 -0.420 1.00 91.00 91 ALA A C 1
ATOM 758 O O . ALA A 1 91 ? 1.996 -0.141 -0.161 1.00 91.00 91 ALA A O 1
ATOM 759 N N . PHE A 1 92 ? 1.324 -2.092 -1.023 1.00 90.31 92 PHE A N 1
ATOM 760 C CA . PHE A 1 92 ? 2.607 -2.493 -1.573 1.00 90.31 92 PHE A CA 1
ATOM 761 C C . PHE A 1 92 ? 2.463 -2.609 -3.079 1.00 90.31 92 PHE A C 1
ATOM 763 O O . PHE A 1 92 ? 1.520 -3.227 -3.568 1.00 90.31 92 PHE A O 1
ATOM 770 N N . VAL A 1 93 ? 3.396 -2.003 -3.800 1.00 91.19 93 VAL A N 1
ATOM 771 C CA . VAL A 1 93 ? 3.430 -1.998 -5.257 1.00 91.19 93 VAL A CA 1
ATOM 772 C C . VAL A 1 93 ? 4.731 -2.639 -5.696 1.00 91.19 93 VAL A C 1
ATOM 774 O O . VAL A 1 93 ? 5.808 -2.108 -5.436 1.00 91.19 93 VAL A O 1
ATOM 777 N N . TYR A 1 94 ? 4.625 -3.790 -6.340 1.00 89.50 94 TYR A N 1
ATOM 778 C CA . TYR A 1 94 ? 5.727 -4.496 -6.963 1.00 89.50 94 TYR A CA 1
ATOM 779 C C . TYR A 1 94 ? 5.909 -4.026 -8.408 1.00 89.50 94 TYR A C 1
ATOM 781 O O . TYR A 1 94 ? 4.957 -3.954 -9.178 1.00 89.50 94 TYR A O 1
ATOM 789 N N . PHE A 1 95 ? 7.144 -3.736 -8.783 1.00 87.06 95 PHE A N 1
ATOM 790 C CA . PHE A 1 95 ? 7.575 -3.384 -10.122 1.00 87.06 95 PHE A CA 1
ATOM 791 C C . PHE A 1 95 ? 8.516 -4.479 -10.622 1.00 87.06 95 PHE A C 1
ATOM 793 O O . PHE A 1 95 ? 9.548 -4.765 -10.013 1.00 87.06 95 PHE A O 1
ATOM 800 N N . ASP A 1 96 ? 8.160 -5.063 -11.759 1.00 82.38 96 ASP A N 1
ATOM 801 C CA . ASP A 1 96 ? 8.991 -6.008 -12.505 1.00 82.38 96 ASP A CA 1
ATOM 802 C C . ASP A 1 96 ? 10.243 -5.336 -13.091 1.00 82.38 96 ASP A C 1
ATOM 804 O O . ASP A 1 96 ? 11.292 -5.963 -13.235 1.00 82.38 96 ASP A O 1
ATOM 808 N N . ASN A 1 97 ? 10.145 -4.041 -13.391 1.00 82.06 97 ASN A N 1
ATOM 809 C CA . ASN A 1 97 ? 11.196 -3.247 -13.998 1.00 82.06 97 ASN A CA 1
ATOM 810 C C . ASN A 1 97 ? 11.747 -2.180 -13.039 1.00 82.06 97 ASN A C 1
ATOM 812 O O . ASN A 1 97 ? 11.026 -1.325 -12.514 1.00 82.06 97 ASN A O 1
ATOM 816 N N . HIS A 1 98 ? 13.070 -2.170 -12.884 1.00 82.12 98 HIS A N 1
ATOM 817 C CA . HIS A 1 98 ? 13.782 -1.194 -12.069 1.00 82.12 98 HIS A CA 1
ATOM 818 C C . HIS A 1 98 ? 13.584 0.260 -12.545 1.00 82.12 98 HIS A C 1
ATOM 820 O O . HIS A 1 98 ? 13.450 1.175 -11.722 1.00 82.12 98 HIS A O 1
ATOM 826 N N . SER A 1 99 ? 13.513 0.494 -13.861 1.00 84.50 99 SER A N 1
ATOM 827 C CA . SER A 1 99 ? 13.306 1.845 -14.394 1.00 84.50 99 SER A CA 1
ATOM 828 C C . SER A 1 99 ? 11.895 2.367 -14.110 1.00 84.50 99 SER A C 1
ATOM 830 O O . SER A 1 99 ? 11.738 3.545 -13.789 1.00 84.50 99 SER A O 1
ATOM 832 N N . ALA A 1 100 ? 10.886 1.489 -14.129 1.00 86.19 100 ALA A N 1
ATOM 833 C CA . ALA A 1 100 ? 9.512 1.814 -13.752 1.00 86.19 100 ALA A CA 1
ATOM 834 C C . ALA A 1 100 ? 9.405 2.214 -12.273 1.00 86.19 100 ALA A C 1
ATOM 836 O O . ALA A 1 100 ? 8.836 3.261 -11.963 1.00 86.19 100 ALA A O 1
ATOM 837 N N . CYS A 1 101 ? 10.025 1.433 -11.379 1.00 87.00 101 CYS A N 1
ATOM 838 C CA . CYS A 1 101 ? 10.087 1.738 -9.948 1.00 87.00 101 CYS A CA 1
ATOM 839 C C . CYS A 1 101 ? 10.738 3.107 -9.694 1.00 87.00 101 CYS A C 1
ATOM 841 O O . CYS A 1 101 ? 10.161 3.977 -9.042 1.00 87.00 101 CYS A O 1
ATOM 843 N N . THR A 1 102 ? 11.916 3.335 -10.280 1.00 83.94 102 THR A N 1
ATOM 844 C CA . THR A 1 102 ? 12.668 4.586 -10.101 1.00 83.94 102 THR A CA 1
ATOM 845 C C . THR A 1 102 ? 11.900 5.788 -10.653 1.00 83.94 102 THR A C 1
ATOM 847 O O . THR A 1 102 ? 11.846 6.840 -10.015 1.00 83.94 102 THR A O 1
ATOM 850 N N . SER A 1 103 ? 11.261 5.628 -11.817 1.00 86.94 103 SER A N 1
ATOM 851 C CA . SER A 1 103 ? 10.402 6.649 -12.422 1.00 86.94 103 SER A CA 1
ATOM 852 C C . SER A 1 103 ? 9.230 7.013 -11.508 1.00 86.94 103 SER A C 1
ATOM 854 O O . SER A 1 103 ? 8.998 8.199 -11.264 1.00 86.94 103 SER A O 1
ATOM 856 N N . PHE A 1 104 ? 8.544 6.013 -10.944 1.00 88.75 104 PHE A N 1
A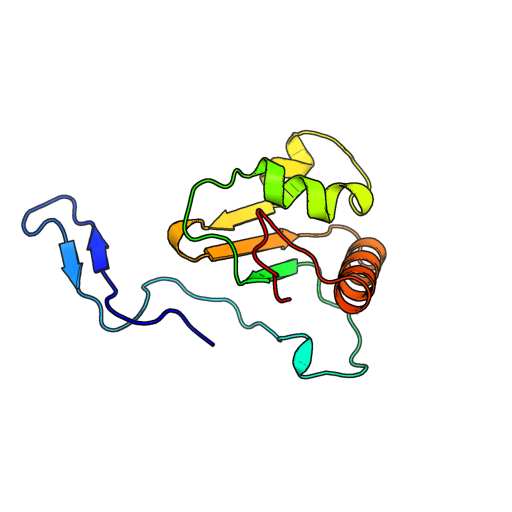TOM 857 C CA . PHE A 1 104 ? 7.433 6.226 -10.018 1.00 88.75 104 PHE A CA 1
ATOM 858 C C . PHE A 1 104 ? 7.874 6.959 -8.750 1.00 88.75 104 PHE A C 1
ATOM 860 O O . PHE A 1 104 ? 7.260 7.957 -8.371 1.00 88.75 104 PHE A O 1
ATOM 867 N N . VAL A 1 105 ? 8.960 6.513 -8.114 1.00 85.62 105 VAL A N 1
ATOM 868 C CA . VAL A 1 105 ? 9.476 7.142 -6.890 1.00 85.62 105 VAL A CA 1
ATOM 869 C C . VAL A 1 105 ? 9.875 8.592 -7.153 1.00 85.62 105 VAL A C 1
ATOM 871 O O . VAL A 1 105 ? 9.467 9.492 -6.423 1.00 85.62 105 VAL A O 1
ATOM 874 N N . HIS A 1 106 ? 10.635 8.845 -8.218 1.00 84.56 106 HIS A N 1
ATOM 875 C CA . HIS A 1 106 ? 11.083 10.194 -8.549 1.00 84.56 106 HIS A CA 1
ATOM 876 C C . HIS A 1 106 ? 9.913 11.125 -8.903 1.00 84.56 106 HIS A C 1
ATOM 878 O O . HIS A 1 106 ? 9.910 12.288 -8.498 1.00 84.56 106 HIS A O 1
ATOM 884 N N . ASN A 1 107 ? 8.898 10.621 -9.614 1.00 86.81 107 ASN A N 1
ATOM 885 C CA . ASN A 1 107 ? 7.678 11.379 -9.880 1.00 86.81 107 ASN A CA 1
ATOM 886 C C . ASN A 1 107 ? 6.926 11.689 -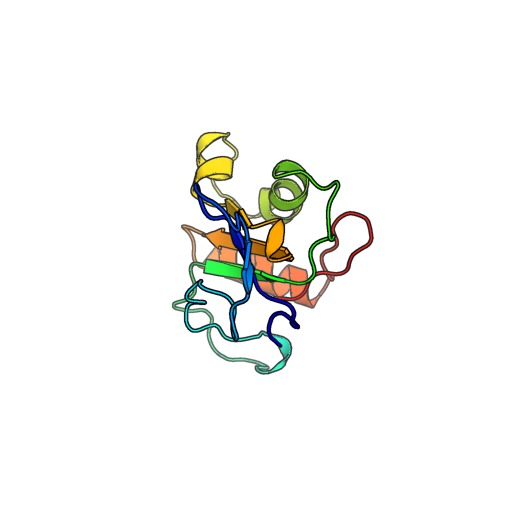8.580 1.00 86.81 107 ASN A C 1
ATOM 888 O O . ASN A 1 107 ? 6.532 12.827 -8.367 1.00 86.81 107 ASN A O 1
ATOM 892 N N . SER A 1 108 ? 6.821 10.717 -7.675 1.00 84.62 108 SER A N 1
ATOM 893 C CA . SER A 1 108 ? 6.132 10.869 -6.388 1.00 84.62 108 SER A CA 1
ATOM 894 C C . SER A 1 108 ? 6.825 11.848 -5.432 1.00 84.62 108 SER A C 1
ATOM 896 O O . SER A 1 108 ? 6.166 12.496 -4.622 1.00 84.62 108 SER A O 1
ATOM 898 N N . LEU A 1 109 ? 8.154 11.983 -5.527 1.00 82.12 109 LEU A N 1
ATOM 899 C CA . LEU A 1 109 ? 8.924 12.988 -4.784 1.00 82.12 109 LEU A CA 1
ATOM 900 C C . LEU A 1 109 ? 8.705 14.408 -5.326 1.00 82.12 109 LEU A C 1
ATOM 902 O O . LEU A 1 109 ? 8.715 15.363 -4.552 1.00 82.12 109 LEU A O 1
ATOM 906 N N . LYS A 1 110 ? 8.518 14.555 -6.644 1.00 84.50 110 LYS A N 1
ATOM 907 C CA . LYS A 1 110 ? 8.226 15.849 -7.285 1.00 84.50 110 LYS A CA 1
ATOM 908 C C . LYS A 1 110 ? 6.767 16.261 -7.112 1.00 84.50 110 LYS A C 1
ATOM 910 O O . LYS A 1 110 ? 6.486 17.412 -6.801 1.00 84.50 110 LYS A O 1
ATOM 915 N N . ASN A 1 111 ? 5.863 15.310 -7.311 1.00 84.56 111 ASN A N 1
ATOM 916 C CA . ASN A 1 111 ? 4.421 15.472 -7.268 1.00 84.56 111 ASN A CA 1
ATOM 917 C C . ASN A 1 111 ? 3.872 14.498 -6.226 1.00 84.56 111 ASN A C 1
ATOM 919 O O . ASN A 1 111 ? 3.737 13.308 -6.521 1.00 84.56 111 ASN A O 1
ATOM 923 N N . PRO A 1 112 ? 3.570 14.972 -5.007 1.00 83.25 112 PRO A N 1
ATOM 924 C CA . PRO A 1 112 ? 3.046 14.101 -3.977 1.00 83.25 112 PRO A CA 1
ATOM 925 C C . PRO A 1 112 ? 1.767 13.414 -4.432 1.00 83.25 112 PRO A C 1
ATOM 927 O O . PRO A 1 112 ? 0.819 14.057 -4.884 1.00 83.25 112 PRO A O 1
ATOM 930 N N . VAL A 1 113 ? 1.750 12.098 -4.287 1.00 87.56 113 VAL A N 1
ATOM 931 C CA . VAL A 1 113 ? 0.623 11.271 -4.698 1.00 87.56 113 VAL A CA 1
ATOM 932 C C . VAL A 1 113 ? -0.465 11.341 -3.629 1.00 87.56 113 VAL A C 1
ATOM 934 O O . VAL A 1 113 ? -0.161 11.327 -2.435 1.00 87.56 113 VAL A O 1
ATOM 937 N N . SER A 1 114 ? -1.733 11.406 -4.032 1.00 88.88 114 SER A N 1
ATOM 938 C CA . SER A 1 114 ? -2.867 11.407 -3.108 1.00 88.88 114 SER A CA 1
ATOM 939 C C . SER A 1 114 ? -3.964 10.432 -3.531 1.00 88.88 114 SER A C 1
ATOM 941 O O . SER A 1 114 ? -4.158 10.153 -4.713 1.00 88.88 114 SER A O 1
ATOM 943 N N . VAL A 1 115 ? -4.692 9.906 -2.544 1.00 90.06 115 VAL A N 1
ATOM 944 C CA . VAL A 1 115 ? -5.909 9.105 -2.744 1.00 90.06 115 VAL A CA 1
ATOM 945 C C . VAL A 1 115 ? -7.009 9.725 -1.905 1.00 90.06 115 VAL A C 1
ATOM 947 O O . VAL A 1 115 ? -6.868 9.799 -0.687 1.00 90.06 115 VAL A O 1
ATOM 950 N N . LYS A 1 116 ? -8.104 10.159 -2.544 1.00 85.50 116 LYS A N 1
ATOM 951 C CA . LYS A 1 116 ? -9.227 10.836 -1.867 1.00 85.50 116 LYS A CA 1
ATOM 952 C C . LYS A 1 116 ? -8.732 11.918 -0.897 1.00 85.50 116 LYS A C 1
ATOM 954 O O . LYS A 1 116 ? -8.975 11.836 0.305 1.00 85.50 116 LYS A O 1
ATOM 959 N N . ASP A 1 117 ? -7.912 12.828 -1.422 1.00 85.00 117 ASP A N 1
ATOM 960 C CA . ASP A 1 117 ? -7.314 13.968 -0.710 1.00 85.00 117 ASP A CA 1
ATOM 961 C C . ASP A 1 117 ? -6.338 13.623 0.431 1.00 85.00 117 ASP A C 1
ATOM 963 O O . ASP A 1 117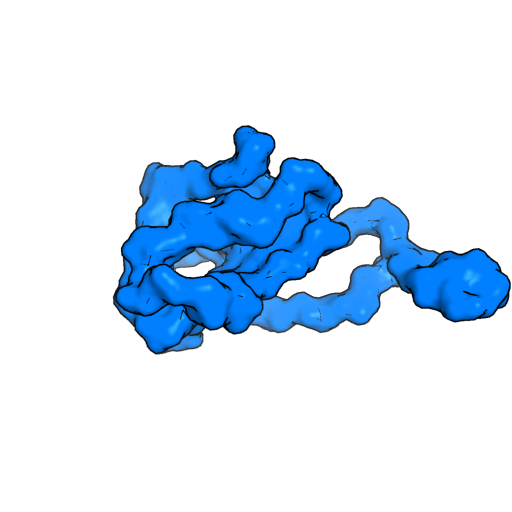 ? -5.740 14.513 1.035 1.00 85.00 117 ASP A O 1
ATOM 967 N N . ASN A 1 118 ? -6.077 12.336 0.683 1.00 85.06 118 ASN A N 1
ATOM 968 C CA . ASN A 1 118 ? -5.039 11.905 1.612 1.00 85.06 118 ASN A CA 1
ATOM 969 C C . ASN A 1 118 ? -3.697 11.831 0.884 1.00 85.06 118 ASN A C 1
ATOM 971 O O . ASN A 1 118 ? -3.515 11.012 -0.020 1.00 85.06 118 ASN A O 1
ATOM 975 N N . LYS A 1 119 ? -2.757 12.692 1.285 1.00 89.25 119 LYS A N 1
ATOM 976 C CA . LYS A 1 119 ? -1.376 12.685 0.794 1.00 89.25 119 LYS A CA 1
ATOM 977 C C . LYS A 1 119 ? -0.665 11.419 1.269 1.00 89.25 119 LYS A C 1
ATOM 979 O O . LYS A 1 119 ? -0.638 11.131 2.464 1.00 89.25 119 LYS A O 1
ATOM 984 N N . LEU A 1 120 ? -0.091 10.684 0.326 1.00 87.88 120 LEU A N 1
ATOM 985 C CA . LEU A 1 120 ? 0.626 9.446 0.588 1.00 87.88 120 LEU A CA 1
ATOM 986 C C . LEU A 1 120 ? 2.117 9.703 0.798 1.00 87.88 120 LEU A C 1
ATOM 988 O O . LEU A 1 120 ? 2.691 10.639 0.235 1.00 87.88 120 LEU A O 1
ATOM 992 N N . SER A 1 121 ? 2.739 8.813 1.564 1.00 85.88 121 SER A N 1
ATOM 993 C CA . SER A 1 121 ? 4.184 8.784 1.787 1.00 85.88 121 SER A CA 1
ATOM 994 C C . SER A 1 121 ? 4.774 7.454 1.331 1.00 85.88 121 SER A C 1
ATOM 996 O O . SER A 1 121 ? 4.144 6.404 1.507 1.00 85.88 121 SER A O 1
ATOM 998 N N . ILE A 1 122 ? 5.989 7.526 0.778 1.00 82.00 122 ILE A N 1
ATOM 999 C CA . ILE A 1 122 ? 6.780 6.401 0.260 1.00 82.00 122 ILE A CA 1
ATOM 1000 C C . ILE A 1 122 ? 7.979 6.111 1.173 1.00 82.00 122 ILE A C 1
ATOM 1002 O O . ILE A 1 122 ? 8.697 7.062 1.572 1.00 82.00 122 ILE A O 1
#

Sequence (122 aa):
PGSLPPFSVTLLTYPFVFPTFSPWFIIPPFMSMERQKGVWFNRLSTVMLTGLPEGNYRHEDVAKLVWQHFPNKNLQTLFYNILVLPLQRRAFVYFDNHSACTSFVHNSLKNPVSVKDNKLSI

Radius of gyration: 16.1 Å; chains: 1; bounding box: 37×34×43 Å

InterPro domains:
  IPR012677 Nucleotide-binding alpha-beta plait domain superfamily [G3DSA:3.30.70.330] (34-122)